Protein AF-A0A9X8YMX6-F1 (afdb_monomer_lite)

Structure (mmCIF, N/CA/C/O backbone):
data_AF-A0A9X8YMX6-F1
#
_entry.id   AF-A0A9X8YMX6-F1
#
loop_
_atom_site.group_PDB
_atom_site.id
_atom_site.type_symbol
_atom_site.label_atom_id
_atom_site.label_alt_id
_atom_site.label_comp_id
_atom_site.label_asym_id
_atom_site.label_entity_id
_atom_site.label_seq_id
_atom_site.pdbx_PDB_ins_code
_atom_site.Cartn_x
_atom_site.Cartn_y
_atom_site.Cartn_z
_atom_site.occupancy
_atom_site.B_iso_or_equiv
_atom_site.auth_seq_id
_atom_site.auth_comp_id
_atom_site.auth_asym_id
_atom_site.auth_atom_id
_atom_site.pdbx_PDB_model_num
ATOM 1 N N . ARG A 1 1 ? -16.097 0.659 13.363 1.00 64.81 1 ARG A N 1
ATOM 2 C CA . ARG A 1 1 ? -15.730 1.852 14.160 1.00 64.81 1 ARG A CA 1
ATOM 3 C C . ARG A 1 1 ? -17.014 2.533 14.576 1.00 64.81 1 ARG A C 1
ATOM 5 O O . ARG A 1 1 ? -17.952 2.504 13.783 1.00 64.81 1 ARG A O 1
ATOM 12 N N . THR A 1 2 ? -17.077 3.042 15.799 1.00 85.62 2 THR A N 1
ATOM 13 C CA . THR A 1 2 ? -18.318 3.546 16.398 1.00 85.62 2 THR A CA 1
ATOM 14 C C . THR A 1 2 ? -18.228 5.057 16.661 1.00 85.62 2 THR A C 1
ATOM 16 O O . THR A 1 2 ? -17.112 5.583 16.739 1.00 85.62 2 THR A O 1
ATOM 19 N N . PRO A 1 3 ? -19.362 5.777 16.761 1.00 89.88 3 PRO A N 1
ATOM 20 C CA . PRO A 1 3 ? -19.375 7.224 17.000 1.00 89.88 3 PRO A CA 1
ATOM 21 C C . PRO A 1 3 ? -18.610 7.657 18.257 1.00 89.88 3 PRO A C 1
ATOM 23 O O . PRO A 1 3 ? -18.071 8.759 18.308 1.00 89.88 3 PRO A O 1
ATOM 26 N N . GLU A 1 4 ? -18.493 6.781 19.252 1.00 94.31 4 GLU A N 1
ATOM 27 C CA . GLU A 1 4 ? -17.806 7.069 20.514 1.00 94.31 4 GLU A CA 1
ATOM 28 C C . GLU A 1 4 ? -16.290 7.266 20.327 1.00 94.31 4 GLU A C 1
ATOM 30 O O . GLU A 1 4 ? -15.645 7.905 21.152 1.00 94.31 4 GLU A O 1
ATOM 35 N N . GLN A 1 5 ? -15.710 6.774 19.224 1.00 93.62 5 GLN A N 1
ATOM 36 C CA . GLN A 1 5 ? -14.276 6.905 18.933 1.00 93.62 5 GLN A CA 1
ATOM 37 C C . GLN A 1 5 ? -13.904 8.254 18.289 1.00 93.62 5 GLN A C 1
ATOM 39 O O . GLN A 1 5 ? -12.715 8.537 18.121 1.00 93.62 5 GLN A O 1
ATOM 44 N N . LEU A 1 6 ? -14.890 9.079 17.906 1.00 93.00 6 LEU A N 1
ATOM 45 C CA . LEU A 1 6 ? -14.669 10.304 17.126 1.00 93.00 6 LEU A CA 1
ATOM 46 C C . LEU A 1 6 ? -13.759 11.305 17.846 1.00 93.00 6 LEU A C 1
ATOM 48 O O . LEU A 1 6 ? -12.791 11.774 17.250 1.00 93.00 6 LEU A O 1
ATOM 52 N N . GLN A 1 7 ? -14.030 11.585 19.124 1.00 93.94 7 GLN A N 1
ATOM 53 C CA . GLN A 1 7 ? -13.245 12.548 19.900 1.00 93.94 7 GLN A CA 1
ATOM 54 C C . GLN A 1 7 ? -11.793 12.077 20.056 1.00 93.94 7 GLN A C 1
ATOM 56 O O . GLN A 1 7 ? -10.868 12.804 19.708 1.00 93.94 7 GLN A O 1
ATOM 61 N N . SER A 1 8 ? -11.588 10.819 20.465 1.00 93.19 8 SER A N 1
ATOM 62 C CA . SER A 1 8 ? -10.242 10.252 20.619 1.00 93.19 8 SER A CA 1
ATOM 63 C C . SER A 1 8 ? -9.450 10.220 19.308 1.00 93.19 8 SER A C 1
ATOM 65 O O . SER A 1 8 ? -8.248 10.470 19.314 1.00 93.19 8 SER A O 1
ATOM 67 N N . ALA A 1 9 ? -10.107 9.933 18.178 1.00 92.62 9 ALA A N 1
ATOM 68 C CA . ALA A 1 9 ? -9.454 9.907 16.872 1.00 92.62 9 ALA A CA 1
ATOM 69 C C . ALA A 1 9 ? -9.049 11.315 16.410 1.00 92.62 9 ALA A C 1
ATOM 71 O O . ALA A 1 9 ? -7.961 11.485 15.860 1.00 92.62 9 ALA A O 1
ATOM 72 N N . TRP A 1 10 ? -9.902 12.316 16.654 1.00 91.50 10 TRP A N 1
ATOM 73 C CA . TRP A 1 10 ? -9.589 13.716 16.380 1.00 91.50 10 TRP A CA 1
ATOM 74 C C . TRP A 1 10 ? -8.399 14.195 17.214 1.00 91.50 10 TRP A C 1
ATOM 76 O O . TRP A 1 10 ? -7.427 14.692 16.647 1.00 91.50 10 TRP A O 1
ATOM 86 N N . ASP A 1 11 ? -8.434 13.984 18.531 1.00 92.12 11 ASP A N 1
ATOM 87 C CA . ASP A 1 11 ? -7.372 14.434 19.435 1.00 92.12 11 ASP A CA 1
ATOM 88 C C . ASP A 1 11 ? -6.024 13.793 19.081 1.00 92.12 11 ASP A C 1
ATOM 90 O O . ASP A 1 11 ? -5.012 14.491 18.985 1.00 92.12 11 ASP A O 1
ATOM 94 N N . TYR A 1 12 ? -6.020 12.485 18.793 1.00 90.31 12 TYR A N 1
ATOM 95 C CA . TYR A 1 12 ? -4.825 11.771 18.342 1.00 90.31 12 TYR A CA 1
ATOM 96 C C . TYR A 1 12 ? -4.269 12.348 17.030 1.00 90.31 12 TYR A C 1
ATOM 98 O O . TYR A 1 12 ? -3.073 12.626 16.928 1.00 90.31 12 TYR A O 1
ATOM 106 N N . ALA A 1 13 ? -5.132 12.591 16.038 1.00 90.88 13 ALA A N 1
ATOM 107 C CA . ALA A 1 13 ? -4.716 13.140 14.749 1.00 90.88 13 ALA A CA 1
ATOM 108 C C . ALA A 1 13 ? -4.149 14.568 14.862 1.00 90.88 13 ALA A C 1
ATOM 110 O O . ALA A 1 13 ? -3.183 14.902 14.175 1.00 90.88 13 ALA A O 1
ATOM 111 N N . GLN A 1 14 ? -4.712 15.408 15.739 1.00 90.12 14 GLN A N 1
ATOM 112 C CA . GLN A 1 14 ? -4.234 16.780 15.942 1.00 90.12 14 GLN A CA 1
ATOM 113 C C . GLN A 1 14 ? -2.881 16.841 16.663 1.00 90.12 14 GLN A C 1
ATOM 115 O O . GLN A 1 14 ? -2.071 17.717 16.355 1.00 90.12 14 GLN A O 1
ATOM 120 N N . GLN A 1 15 ? -2.626 15.911 17.589 1.00 87.88 15 GLN A N 1
ATOM 121 C CA . GLN A 1 15 ? -1.363 15.820 18.330 1.00 87.88 15 GLN A CA 1
ATOM 122 C C . GLN A 1 15 ? -0.235 15.200 17.493 1.00 87.88 15 GLN A C 1
ATOM 124 O O . GLN A 1 15 ? 0.911 15.630 17.602 1.00 87.88 15 GLN A O 1
ATOM 129 N N . GLY A 1 16 ? -0.552 14.211 16.649 1.00 80.12 16 GLY A N 1
ATOM 130 C CA . GLY A 1 16 ? 0.427 13.514 15.806 1.00 80.12 16 GLY A CA 1
ATOM 131 C C . GLY A 1 16 ? 0.841 14.265 14.532 1.00 80.12 16 GLY A C 1
ATOM 132 O O . GLY A 1 16 ? 1.813 13.883 13.879 1.00 80.12 16 GLY A O 1
ATOM 133 N N . GLY A 1 17 ? 0.122 15.326 14.150 1.00 75.69 17 GLY A N 1
ATOM 134 C CA . GLY A 1 17 ? 0.418 16.122 12.957 1.00 75.69 17 GLY A CA 1
ATOM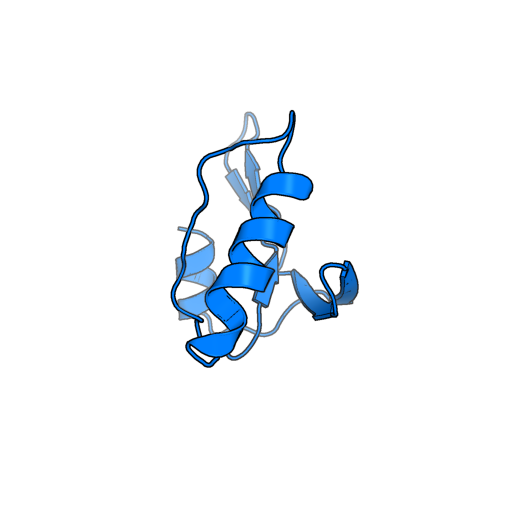 135 C C . GLY A 1 17 ? 1.656 17.016 13.108 1.00 75.69 17 GLY A C 1
ATOM 136 O O . GLY A 1 17 ? 1.922 17.571 14.175 1.00 75.69 17 GLY A O 1
ATOM 137 N N . ARG A 1 18 ? 2.404 17.228 12.012 1.00 65.12 18 ARG A N 1
ATOM 138 C CA . ARG A 1 18 ? 3.512 18.203 11.982 1.00 65.12 18 ARG A CA 1
ATOM 139 C C . ARG A 1 18 ? 3.005 19.584 12.430 1.00 65.12 18 ARG A C 1
ATOM 141 O O . ARG A 1 18 ? 2.097 20.129 11.814 1.00 65.12 18 ARG A O 1
ATOM 148 N N . ALA A 1 19 ? 3.642 20.133 13.467 1.00 66.81 19 ALA A N 1
ATOM 149 C CA . ALA A 1 19 ? 3.394 21.446 14.080 1.00 66.81 19 ALA A CA 1
ATOM 150 C C . ALA A 1 19 ? 2.106 21.629 14.917 1.00 66.81 19 ALA A C 1
ATOM 152 O O . ALA A 1 19 ? 1.906 22.734 15.406 1.00 66.81 19 ALA A O 1
ATOM 153 N N . GLY A 1 20 ? 1.3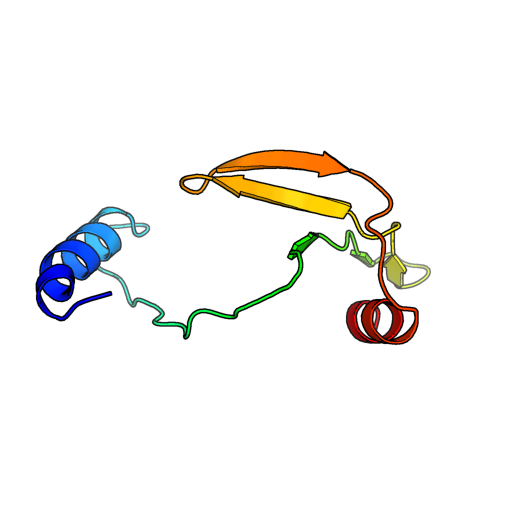12 20.576 15.166 1.00 58.12 20 GLY A N 1
ATOM 154 C CA . GLY A 1 20 ? 0.160 20.612 16.082 1.00 58.12 20 GLY A CA 1
ATOM 155 C C . GLY A 1 20 ? -0.998 21.495 15.595 1.00 58.12 20 GLY A C 1
ATOM 156 O O . GLY A 1 20 ? -0.926 22.719 15.643 1.00 58.12 20 GLY A O 1
ATOM 157 N N . GLY A 1 21 ? -2.100 20.880 15.158 1.00 65.31 21 GLY A N 1
ATOM 158 C CA . GLY A 1 21 ? -3.257 21.613 14.625 1.00 65.31 21 GLY A CA 1
ATOM 159 C C . GLY A 1 21 ? -3.278 21.650 13.097 1.00 65.31 21 GLY A C 1
ATOM 160 O O . GLY A 1 21 ? -2.845 22.619 12.476 1.00 65.31 21 GLY A O 1
ATOM 161 N N . GLY A 1 22 ? -3.782 20.586 12.473 1.00 78.81 22 GLY A N 1
ATOM 162 C CA . GLY A 1 22 ? -3.734 20.400 11.025 1.00 78.81 22 GLY A CA 1
ATOM 163 C C . GLY A 1 22 ? -5.020 19.828 10.437 1.00 78.81 22 GLY A C 1
ATOM 164 O O . GLY A 1 22 ? -5.863 19.252 11.124 1.00 78.81 22 GLY A O 1
ATOM 165 N N . ARG A 1 23 ? -5.167 19.977 9.117 1.00 89.00 23 ARG A N 1
ATOM 166 C CA . ARG A 1 23 ? -6.214 19.283 8.356 1.00 89.00 23 ARG A CA 1
ATOM 167 C C . ARG A 1 23 ? -5.985 17.773 8.428 1.00 89.00 23 ARG A C 1
ATOM 169 O O . ARG A 1 23 ? -4.843 17.322 8.390 1.00 89.00 23 ARG A O 1
ATOM 176 N N . VAL A 1 24 ? -7.075 17.016 8.475 1.00 91.94 24 VAL A N 1
ATOM 177 C CA . VAL A 1 24 ? -7.068 15.548 8.460 1.00 91.94 24 VAL A CA 1
ATOM 178 C C . VAL A 1 24 ? -7.693 15.030 7.169 1.00 91.94 24 VAL A C 1
ATOM 180 O O . VAL A 1 24 ? -8.493 15.725 6.541 1.00 91.94 24 VAL A O 1
ATOM 183 N N . ILE A 1 25 ? -7.343 13.802 6.794 1.00 93.38 25 ILE A N 1
ATOM 184 C CA . ILE A 1 25 ? -8.001 13.051 5.723 1.00 93.38 25 ILE A CA 1
ATOM 185 C C . ILE A 1 25 ? -8.824 11.941 6.384 1.00 93.38 25 ILE A C 1
ATOM 187 O O . ILE A 1 25 ? -8.358 11.291 7.319 1.00 93.38 25 ILE A O 1
ATOM 191 N N . VAL A 1 26 ? -10.059 11.748 5.918 1.00 94.12 26 VAL A N 1
ATOM 192 C CA . VAL A 1 26 ? -10.933 10.649 6.344 1.00 94.12 26 VAL A CA 1
ATOM 193 C C . VAL A 1 26 ? -11.188 9.760 5.136 1.00 94.12 26 VAL A C 1
ATOM 195 O O . VAL A 1 26 ? -11.847 10.178 4.186 1.00 94.12 26 VAL A O 1
ATOM 198 N N . GLU A 1 27 ? -10.663 8.540 5.175 1.00 95.31 27 GLU A N 1
ATOM 199 C CA . GLU A 1 27 ? -10.769 7.570 4.084 1.00 95.31 27 GLU A CA 1
ATOM 200 C C . GLU A 1 27 ? -11.709 6.422 4.458 1.00 95.31 27 GLU A C 1
ATOM 202 O O . GLU A 1 27 ? -11.803 6.008 5.619 1.00 95.31 27 GLU A O 1
ATOM 207 N N . GLY A 1 28 ? -12.410 5.888 3.457 1.00 94.31 28 GLY A N 1
ATOM 208 C CA . GLY A 1 28 ? -13.138 4.635 3.611 1.00 94.31 28 GLY A CA 1
ATOM 209 C C . GLY A 1 28 ? -12.158 3.469 3.729 1.00 94.31 28 GLY A C 1
ATOM 210 O O . GLY A 1 28 ? -11.185 3.396 2.985 1.00 94.31 28 GLY A O 1
ATOM 211 N N . LEU A 1 29 ? -12.424 2.532 4.641 1.00 93.06 29 LEU A N 1
ATOM 212 C CA . LEU A 1 29 ? -11.604 1.330 4.760 1.00 93.06 29 LEU A CA 1
ATOM 213 C C . LEU A 1 29 ? -11.759 0.468 3.499 1.00 93.06 29 LEU A C 1
ATOM 215 O O . LEU A 1 29 ? -12.829 -0.098 3.259 1.00 93.06 29 LEU A O 1
ATOM 219 N N . VAL A 1 30 ? -10.685 0.336 2.725 1.00 95.12 30 VAL A N 1
ATOM 220 C CA . VAL A 1 30 ? -10.627 -0.593 1.595 1.00 95.12 30 VAL A CA 1
ATOM 221 C C . VAL A 1 30 ? -10.443 -2.007 2.135 1.00 95.12 30 VAL A C 1
ATOM 223 O O . VAL A 1 30 ? -9.514 -2.277 2.892 1.00 95.12 30 VAL A O 1
ATOM 226 N N . ARG A 1 31 ? -11.331 -2.927 1.749 1.00 96.31 31 ARG A N 1
ATOM 227 C CA . ARG A 1 31 ? -11.127 -4.363 1.972 1.00 96.31 31 ARG A CA 1
ATOM 228 C C . ARG A 1 31 ? -10.335 -4.909 0.792 1.00 96.31 31 ARG A C 1
ATOM 230 O O . ARG A 1 31 ? -10.874 -4.974 -0.309 1.00 96.31 31 ARG A O 1
ATOM 237 N N . PHE A 1 32 ? -9.077 -5.250 1.023 1.00 95.25 32 PHE A N 1
ATOM 238 C CA . PHE A 1 32 ? -8.163 -5.771 0.011 1.00 95.25 32 PHE A CA 1
ATOM 239 C C . PHE A 1 32 ? -7.699 -7.186 0.369 1.00 95.25 32 PHE A C 1
ATOM 241 O O . PHE A 1 32 ? -7.724 -7.571 1.537 1.00 95.25 32 PHE A O 1
ATOM 248 N N . ASP A 1 33 ? -7.262 -7.944 -0.639 1.00 97.44 33 ASP A N 1
ATOM 249 C CA . ASP A 1 33 ? -6.713 -9.294 -0.452 1.00 97.44 33 ASP A CA 1
ATOM 250 C C . ASP A 1 33 ? -5.275 -9.253 0.093 1.00 97.44 33 ASP A C 1
ATOM 252 O O . ASP A 1 33 ? -4.881 -10.083 0.908 1.00 97.44 33 ASP A O 1
ATOM 256 N N . PHE A 1 34 ? -4.489 -8.278 -0.369 1.00 96.56 34 PHE A N 1
ATOM 257 C CA . PHE A 1 34 ? -3.138 -7.956 0.087 1.00 96.56 34 PHE A CA 1
ATOM 258 C C . PHE A 1 34 ? -2.786 -6.521 -0.333 1.00 96.56 34 PHE A C 1
ATOM 260 O O . PHE A 1 34 ? -3.427 -5.945 -1.215 1.00 96.56 34 PHE A O 1
ATOM 267 N N . GLU A 1 35 ? -1.754 -5.958 0.281 1.00 97.44 35 GLU A N 1
ATOM 268 C CA . GLU A 1 35 ? -1.164 -4.671 -0.089 1.00 97.44 35 GLU A CA 1
ATOM 269 C C . GLU A 1 35 ? 0.243 -4.884 -0.660 1.00 97.44 35 GLU A C 1
ATOM 271 O O . GLU A 1 35 ? 0.924 -5.860 -0.328 1.00 97.44 35 GLU A O 1
ATOM 276 N N . ILE A 1 36 ? 0.654 -3.992 -1.562 1.00 98.00 36 ILE A N 1
ATOM 277 C CA . ILE A 1 36 ? 1.984 -4.023 -2.168 1.00 98.00 36 ILE A CA 1
ATOM 278 C C . ILE A 1 36 ? 2.646 -2.656 -2.115 1.00 98.00 36 ILE A C 1
ATOM 280 O O . ILE A 1 36 ? 1.988 -1.620 -2.184 1.00 98.00 36 ILE A O 1
ATOM 284 N N . THR A 1 37 ? 3.971 -2.684 -2.148 1.00 98.38 37 THR A N 1
ATOM 285 C CA . THR A 1 37 ? 4.797 -1.577 -2.607 1.00 98.38 37 THR A CA 1
ATOM 286 C C . THR A 1 37 ? 5.352 -1.934 -3.983 1.00 98.38 37 THR A C 1
ATOM 288 O O . THR A 1 37 ? 6.077 -2.918 -4.142 1.00 98.38 37 THR A O 1
ATOM 291 N N . LEU A 1 38 ? 5.013 -1.135 -4.995 1.00 98.50 38 LEU A N 1
ATOM 292 C CA . LEU A 1 38 ? 5.622 -1.232 -6.318 1.00 98.50 38 LEU A CA 1
ATOM 293 C C . LEU A 1 38 ? 6.758 -0.212 -6.403 1.00 98.50 38 LEU A C 1
ATOM 295 O O . LEU A 1 38 ? 6.517 0.989 -6.516 1.00 98.50 38 LEU A O 1
ATOM 299 N N . LEU A 1 39 ? 7.999 -0.690 -6.298 1.00 98.44 39 LEU A N 1
ATOM 300 C CA . LEU A 1 39 ? 9.167 0.169 -6.466 1.00 98.44 39 LEU A CA 1
ATOM 301 C C . LEU A 1 39 ? 9.305 0.545 -7.943 1.00 98.44 39 LEU A C 1
ATOM 303 O O . LEU A 1 39 ? 9.634 -0.297 -8.783 1.00 98.44 39 LEU A O 1
ATOM 307 N N . THR A 1 40 ? 9.046 1.818 -8.224 1.00 98.50 40 THR A N 1
ATOM 308 C CA . THR A 1 40 ? 9.013 2.396 -9.568 1.00 98.50 40 THR A CA 1
ATOM 309 C C . THR A 1 40 ? 10.158 3.387 -9.718 1.00 98.50 40 THR A C 1
ATOM 311 O O . THR A 1 40 ? 10.240 4.370 -8.979 1.00 98.50 40 THR A O 1
ATOM 314 N N . ILE A 1 41 ? 11.051 3.136 -10.672 1.00 98.38 41 ILE A N 1
ATOM 315 C CA . ILE A 1 41 ? 12.206 3.984 -10.964 1.00 98.38 41 ILE A CA 1
ATOM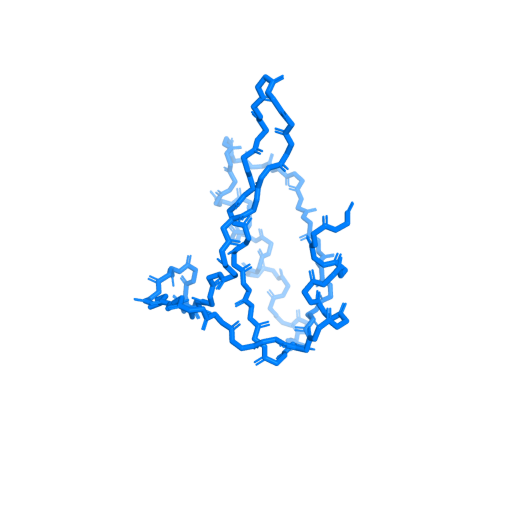 316 C C . ILE A 1 41 ? 11.885 4.849 -12.179 1.00 98.38 41 ILE A C 1
ATOM 318 O O . ILE A 1 41 ? 11.630 4.324 -13.255 1.00 98.38 41 ILE A O 1
ATOM 322 N N . SER A 1 42 ? 11.952 6.172 -12.021 1.00 98.31 42 SER A N 1
ATOM 323 C CA . SER A 1 42 ? 11.968 7.120 -13.140 1.00 98.31 42 SER A CA 1
ATOM 324 C C . SER A 1 42 ? 13.414 7.510 -13.438 1.00 98.31 42 SER A C 1
ATOM 326 O O . SER A 1 42 ? 14.039 8.214 -12.644 1.00 98.31 42 SER A O 1
ATOM 328 N N . ALA A 1 43 ? 13.944 7.061 -14.572 1.00 98.38 43 ALA A N 1
ATOM 329 C CA . ALA A 1 43 ? 15.320 7.285 -15.001 1.00 98.38 43 ALA A CA 1
ATOM 330 C C . ALA A 1 43 ? 15.381 7.956 -16.385 1.00 98.38 43 ALA A C 1
ATOM 332 O O . ALA A 1 43 ? 14.365 8.162 -17.048 1.00 98.38 43 ALA A O 1
ATOM 333 N N . VAL A 1 44 ? 16.591 8.332 -16.816 1.00 98.31 44 VAL A N 1
ATOM 334 C CA . VAL A 1 44 ? 16.818 9.005 -18.111 1.00 98.31 44 VAL A CA 1
ATOM 335 C C . VAL A 1 44 ? 16.396 8.146 -19.309 1.00 98.31 44 VAL A C 1
ATOM 337 O O . VAL A 1 44 ? 16.073 8.679 -20.366 1.00 98.31 44 VAL A O 1
ATOM 340 N N . ASP A 1 45 ? 16.381 6.827 -19.141 1.00 98.25 45 ASP A N 1
ATOM 341 C CA . ASP A 1 45 ? 16.022 5.834 -20.150 1.00 98.25 45 ASP A CA 1
ATOM 342 C C . ASP A 1 45 ? 14.574 5.326 -20.023 1.00 98.25 45 ASP A C 1
ATOM 344 O O . ASP A 1 45 ? 14.167 4.452 -20.787 1.00 98.25 45 ASP A O 1
ATOM 348 N N . GLY A 1 46 ? 13.779 5.886 -19.106 1.00 98.06 46 GLY A N 1
ATOM 349 C CA . GLY A 1 46 ? 12.358 5.579 -18.963 1.00 98.06 46 GLY A CA 1
ATOM 350 C C . GLY A 1 46 ? 11.939 5.203 -17.545 1.00 98.06 46 GLY A C 1
ATOM 351 O O . GLY A 1 46 ? 12.640 5.464 -16.566 1.00 98.06 46 GLY A O 1
ATOM 352 N N . VAL A 1 47 ? 10.743 4.618 -17.447 1.00 98.25 47 VAL A N 1
ATOM 353 C CA . VAL A 1 47 ? 10.169 4.126 -16.190 1.00 98.25 47 VAL A CA 1
ATOM 354 C C . VAL A 1 47 ? 10.369 2.618 -16.098 1.00 98.25 47 VAL A C 1
ATOM 356 O O . VAL A 1 47 ? 9.988 1.883 -17.007 1.00 98.25 47 VAL A O 1
ATOM 359 N N . HIS A 1 48 ? 10.934 2.166 -14.983 1.00 98.19 48 HIS A N 1
ATOM 360 C CA . HIS A 1 48 ? 11.205 0.759 -14.701 1.00 98.19 48 HIS A CA 1
ATOM 361 C C . HIS A 1 48 ? 10.486 0.325 -13.428 1.00 98.19 48 HIS A C 1
ATOM 363 O O . HIS A 1 48 ? 10.345 1.107 -12.488 1.00 98.19 48 HIS A O 1
ATOM 369 N N . PHE A 1 49 ? 10.081 -0.939 -13.374 1.00 98.38 49 PHE A N 1
ATOM 370 C CA . PHE A 1 49 ? 9.383 -1.513 -12.229 1.00 98.38 49 PHE A CA 1
ATOM 371 C C . PHE A 1 49 ? 10.145 -2.727 -11.708 1.00 98.38 49 PHE A C 1
ATOM 373 O O . PHE A 1 49 ? 10.491 -3.621 -12.481 1.00 98.38 49 PHE A O 1
ATOM 380 N N . CYS A 1 50 ? 10.362 -2.791 -10.395 1.00 98.31 50 CYS A N 1
ATOM 381 C CA . CYS A 1 50 ? 10.702 -4.060 -9.754 1.00 98.31 50 CYS A CA 1
ATOM 382 C C . CYS A 1 50 ? 9.485 -5.003 -9.752 1.00 98.31 50 CYS A C 1
ATOM 384 O O . CYS A 1 50 ? 8.345 -4.581 -9.966 1.00 98.31 50 CYS A O 1
ATOM 386 N N . GLU A 1 51 ? 9.705 -6.283 -9.439 1.00 98.31 51 GLU A N 1
ATOM 387 C CA . GLU A 1 51 ? 8.595 -7.175 -9.092 1.00 98.31 51 GLU A CA 1
ATOM 388 C C . GLU A 1 51 ? 7.829 -6.626 -7.870 1.00 98.31 51 GLU A C 1
ATOM 390 O O . GLU A 1 51 ? 8.450 -6.032 -6.981 1.00 98.31 51 GLU A O 1
ATOM 395 N N . PRO A 1 52 ? 6.499 -6.805 -7.789 1.00 98.50 52 PRO A N 1
ATOM 396 C CA . PRO A 1 52 ? 5.702 -6.258 -6.695 1.00 98.50 52 PRO A CA 1
ATOM 397 C C . PRO A 1 52 ? 6.152 -6.838 -5.351 1.00 98.50 52 PRO A C 1
ATOM 399 O O . PRO A 1 52 ? 6.317 -8.053 -5.213 1.00 98.50 52 PRO A O 1
ATOM 402 N N . ILE A 1 53 ? 6.319 -5.970 -4.355 1.00 98.62 53 ILE A N 1
ATOM 403 C CA . ILE A 1 53 ? 6.719 -6.359 -3.003 1.00 98.62 53 ILE A CA 1
ATOM 404 C C . ILE A 1 53 ? 5.467 -6.387 -2.1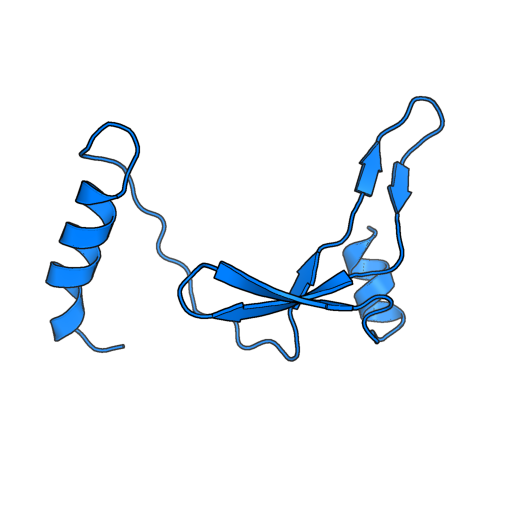38 1.00 98.62 53 ILE A C 1
ATOM 406 O O . ILE A 1 53 ? 4.863 -5.344 -1.897 1.00 98.62 53 ILE A O 1
ATOM 410 N N . GLY A 1 54 ? 5.067 -7.570 -1.684 1.00 98.44 54 GLY A N 1
ATOM 411 C CA . GLY A 1 54 ? 3.988 -7.705 -0.706 1.00 98.44 54 GLY A CA 1
ATOM 412 C C . GLY A 1 54 ? 4.497 -7.323 0.675 1.00 98.44 54 GLY A C 1
ATOM 413 O O . GLY A 1 54 ? 5.686 -7.500 0.950 1.00 98.44 54 GLY A O 1
ATOM 414 N N . HIS A 1 55 ? 3.628 -6.796 1.535 1.00 98.19 55 HIS A N 1
ATOM 415 C CA . HIS A 1 55 ? 3.989 -6.536 2.924 1.00 98.19 55 HIS A CA 1
ATOM 416 C C . HIS A 1 55 ? 2.821 -6.675 3.895 1.00 98.19 55 HIS A C 1
ATOM 418 O O . HIS A 1 55 ? 1.655 -6.614 3.513 1.00 98.19 55 HIS A O 1
ATOM 424 N N . ARG A 1 56 ? 3.164 -6.844 5.174 1.00 97.19 56 ARG A N 1
ATOM 425 C CA . ARG A 1 56 ? 2.219 -6.858 6.292 1.00 97.19 56 ARG A CA 1
ATOM 426 C C . ARG A 1 56 ? 2.482 -5.681 7.227 1.00 97.19 56 ARG A C 1
ATOM 428 O O . ARG A 1 56 ? 3.570 -5.585 7.798 1.00 97.19 56 ARG A O 1
ATOM 435 N N . GLN A 1 57 ? 1.475 -4.829 7.397 1.00 95.31 57 GLN A N 1
ATOM 436 C CA . GLN A 1 57 ? 1.468 -3.735 8.369 1.00 95.31 57 GLN A CA 1
ATOM 437 C C . GLN A 1 57 ? 0.771 -4.158 9.669 1.00 95.31 57 GLN A C 1
ATOM 439 O O . GLN A 1 57 ? -0.257 -4.836 9.645 1.00 95.31 57 GLN A O 1
ATOM 444 N N . GLU A 1 58 ? 1.304 -3.732 10.811 1.00 94.94 58 GLU A N 1
ATOM 445 C CA . GLU A 1 58 ? 0.666 -3.901 12.121 1.00 94.94 58 GLU A CA 1
ATOM 446 C C . GLU A 1 58 ? 1.029 -2.716 13.021 1.00 94.94 58 GLU A C 1
ATOM 448 O O . GLU A 1 58 ? 2.207 -2.398 13.186 1.00 94.94 58 GLU A O 1
ATOM 453 N N . ASP A 1 59 ? 0.014 -2.060 13.588 1.00 90.50 59 ASP A N 1
ATOM 454 C CA . ASP A 1 59 ? 0.138 -0.868 14.444 1.00 90.50 59 ASP A CA 1
ATOM 455 C C . ASP A 1 59 ? 0.918 0.307 13.827 1.00 90.50 59 ASP A C 1
ATOM 457 O O . ASP A 1 59 ? 1.562 1.083 14.523 1.00 90.50 59 ASP A O 1
ATOM 461 N N . GLY A 1 60 ? 0.826 0.466 12.504 1.00 86.81 60 GLY A N 1
ATOM 462 C CA . GLY A 1 60 ? 1.488 1.551 11.770 1.00 86.81 60 GLY A CA 1
ATOM 463 C C . GLY A 1 60 ? 2.927 1.247 11.353 1.00 86.81 60 GLY A C 1
ATOM 464 O O . GLY A 1 60 ? 3.517 2.063 10.649 1.00 86.81 60 GLY A O 1
ATOM 465 N N . ASP A 1 61 ? 3.447 0.073 11.718 1.00 88.62 61 ASP A N 1
ATOM 466 C CA . ASP A 1 61 ? 4.785 -0.377 11.353 1.00 88.62 61 ASP A CA 1
ATOM 467 C C . ASP A 1 61 ? 4.761 -1.599 10.435 1.00 88.62 61 ASP A C 1
ATOM 469 O O . ASP A 1 61 ? 3.994 -2.557 10.614 1.00 88.62 61 ASP A O 1
ATOM 473 N N . TYR A 1 62 ? 5.697 -1.581 9.489 1.00 87.81 62 TYR A N 1
ATOM 474 C CA . TYR A 1 62 ? 5.975 -2.698 8.605 1.00 87.81 62 TYR A CA 1
ATOM 475 C C . TYR A 1 62 ? 6.585 -3.854 9.404 1.00 87.81 62 TYR A C 1
ATOM 477 O O . TYR A 1 62 ? 7.508 -3.656 10.198 1.00 87.81 62 TYR A O 1
ATOM 485 N N . ARG A 1 63 ? 6.099 -5.076 9.164 1.00 94.62 63 ARG A N 1
ATOM 486 C CA . ARG A 1 63 ? 6.596 -6.283 9.840 1.00 94.62 63 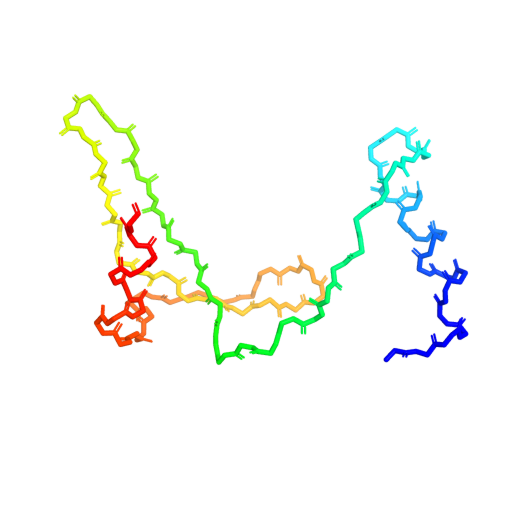ARG A CA 1
ATOM 487 C C . ARG A 1 63 ? 7.415 -7.174 8.916 1.00 94.62 63 ARG A C 1
ATOM 489 O O . ARG A 1 63 ? 8.531 -7.552 9.259 1.00 94.62 63 ARG A O 1
ATOM 496 N N . GLU A 1 64 ? 6.869 -7.505 7.752 1.00 96.75 64 GLU A N 1
ATOM 497 C CA . GLU A 1 64 ? 7.437 -8.486 6.820 1.00 96.75 64 GLU A CA 1
ATOM 498 C C . GLU A 1 64 ? 7.130 -8.096 5.374 1.00 96.75 64 GLU A C 1
ATOM 500 O O . GLU A 1 64 ? 6.045 -7.579 5.099 1.00 96.75 64 GLU A O 1
ATOM 505 N N . SER A 1 65 ? 8.072 -8.362 4.463 1.00 98.06 65 SER A N 1
ATOM 506 C CA . SER A 1 65 ? 7.953 -8.181 3.015 1.00 98.06 65 SER A CA 1
ATOM 507 C C . SER A 1 65 ? 8.502 -9.393 2.298 1.00 98.06 65 SER A C 1
ATOM 509 O O . SER A 1 65 ? 9.381 -10.100 2.796 1.00 98.06 65 SER A O 1
ATOM 511 N N . TRP A 1 66 ? 7.974 -9.617 1.106 1.00 98.38 66 TRP A N 1
ATOM 512 C CA . TRP A 1 66 ? 8.404 -10.690 0.231 1.00 98.38 66 TRP A CA 1
ATOM 513 C C . TRP A 1 66 ? 8.263 -10.260 -1.225 1.00 98.38 66 TRP A C 1
ATOM 515 O O . TRP A 1 66 ? 7.422 -9.430 -1.579 1.00 98.38 66 TRP A O 1
ATOM 525 N N . GLN A 1 67 ? 9.097 -10.850 -2.077 1.00 98.50 67 GLN A N 1
ATOM 526 C CA . GLN A 1 67 ? 9.127 -10.580 -3.506 1.00 98.50 67 GLN A CA 1
ATOM 527 C C . GLN A 1 67 ? 9.364 -11.899 -4.266 1.00 98.50 67 GLN A C 1
ATOM 529 O O . GLN A 1 67 ? 10.272 -12.643 -3.886 1.00 98.50 67 GLN A O 1
ATOM 534 N N . PRO A 1 68 ? 8.560 -12.217 -5.301 1.00 97.81 68 PRO A N 1
ATOM 535 C CA . PRO A 1 68 ? 7.398 -11.460 -5.777 1.00 97.81 68 PRO A CA 1
ATOM 536 C C . PRO A 1 68 ? 6.126 -11.702 -4.942 1.00 97.81 68 PRO A C 1
ATOM 538 O O . PRO A 1 68 ? 5.825 -12.829 -4.539 1.00 97.81 68 PRO A O 1
ATOM 541 N N . GLN A 1 69 ? 5.302 -10.665 -4.767 1.00 98.44 69 GLN A N 1
ATOM 542 C CA . GLN A 1 69 ? 3.890 -10.843 -4.417 1.00 98.44 69 GLN A CA 1
ATOM 543 C C . GLN A 1 69 ? 3.147 -11.453 -5.605 1.00 98.44 69 GLN A C 1
ATOM 545 O O . GLN A 1 69 ? 3.177 -10.934 -6.722 1.00 98.44 69 GLN A O 1
ATOM 550 N N . ARG A 1 70 ? 2.406 -12.534 -5.359 1.00 98.25 70 ARG A N 1
ATOM 551 C CA . ARG A 1 70 ? 1.558 -13.136 -6.391 1.00 98.25 70 ARG A CA 1
ATOM 552 C C . ARG A 1 70 ? 0.387 -12.211 -6.712 1.00 98.25 70 ARG A C 1
ATOM 554 O O . ARG A 1 70 ? -0.391 -11.854 -5.832 1.00 98.25 70 ARG A O 1
ATOM 561 N N . MET A 1 71 ? 0.246 -11.869 -7.987 1.00 98.06 71 MET A N 1
ATOM 562 C CA . MET A 1 71 ? -0.832 -11.032 -8.510 1.00 98.06 71 MET A CA 1
ATOM 563 C C . MET A 1 71 ? -1.390 -11.645 -9.791 1.00 98.06 71 MET A C 1
ATOM 565 O O . MET A 1 71 ? -0.686 -12.356 -10.509 1.00 98.06 71 MET A O 1
ATOM 569 N N . SER A 1 72 ? -2.650 -11.344 -10.110 1.00 98.25 72 SER A N 1
ATOM 570 C CA . SER A 1 72 ? -3.150 -11.601 -11.460 1.00 98.25 72 SER A CA 1
ATOM 571 C C . SER A 1 72 ? -2.440 -10.681 -12.456 1.00 98.25 72 SER A C 1
ATOM 573 O O . SER A 1 72 ? -2.090 -9.546 -12.123 1.00 98.25 72 SER A O 1
ATOM 575 N N . ALA A 1 73 ? -2.274 -11.137 -13.700 1.00 97.81 73 ALA A N 1
ATOM 576 C CA . ALA A 1 73 ? -1.676 -10.318 -14.756 1.00 97.81 73 ALA A CA 1
ATOM 577 C C . ALA A 1 73 ? -2.425 -8.984 -14.945 1.00 97.81 73 ALA A C 1
ATOM 579 O O . ALA A 1 73 ? -1.807 -7.944 -15.153 1.00 97.81 73 ALA A O 1
ATOM 580 N N . THR A 1 74 ? -3.755 -8.991 -14.795 1.00 98.31 74 THR A N 1
ATOM 581 C CA . THR A 1 74 ? -4.585 -7.780 -14.856 1.00 98.31 74 THR A CA 1
ATOM 582 C C . THR A 1 74 ? -4.290 -6.808 -13.716 1.00 98.31 74 THR A C 1
ATOM 584 O O . THR A 1 74 ? -4.210 -5.607 -13.958 1.00 98.31 74 THR A O 1
ATOM 587 N N . ALA A 1 75 ? -4.137 -7.294 -12.480 1.00 97.69 75 ALA A N 1
ATOM 588 C CA . ALA A 1 75 ? -3.823 -6.432 -11.343 1.00 97.69 75 ALA A CA 1
ATOM 589 C C . ALA A 1 75 ? -2.412 -5.842 -11.466 1.00 97.69 75 ALA A C 1
ATOM 591 O O . ALA A 1 75 ? -2.240 -4.646 -11.248 1.00 97.69 75 ALA A O 1
ATOM 592 N N . LEU A 1 76 ? -1.432 -6.653 -11.881 1.00 97.81 76 LEU A N 1
ATOM 593 C CA . LEU A 1 76 ? -0.062 -6.190 -12.105 1.00 97.81 76 LEU A CA 1
ATOM 594 C C . LEU A 1 76 ? 0.000 -5.131 -13.214 1.00 97.81 76 LEU A C 1
ATOM 596 O O . LEU A 1 76 ? 0.573 -4.067 -13.010 1.00 97.81 76 LEU A O 1
ATOM 600 N N . SER A 1 77 ? -0.662 -5.379 -14.348 1.00 97.75 77 SER A N 1
ATOM 601 C CA . SER A 1 77 ? -0.719 -4.418 -15.455 1.00 97.75 77 SER A CA 1
ATOM 602 C C . SER A 1 77 ? -1.368 -3.094 -15.045 1.00 97.75 77 SER A C 1
ATOM 604 O O . SER A 1 77 ? -0.893 -2.045 -15.458 1.00 97.75 77 SER A O 1
ATOM 606 N N . ARG A 1 78 ? -2.418 -3.119 -14.213 1.00 97.44 78 ARG A N 1
ATOM 607 C CA . ARG A 1 78 ? -3.047 -1.894 -13.689 1.00 97.44 78 ARG A CA 1
ATOM 608 C C . ARG A 1 78 ? -2.172 -1.151 -12.683 1.00 97.44 78 ARG A C 1
ATOM 610 O O . ARG A 1 78 ? -2.310 0.057 -12.572 1.00 97.44 78 ARG A O 1
ATOM 617 N N . ALA A 1 79 ? -1.320 -1.859 -11.944 1.00 96.44 79 ALA A N 1
ATOM 618 C CA . ALA A 1 79 ? -0.399 -1.245 -10.992 1.00 96.44 79 ALA A CA 1
ATOM 619 C C . ALA A 1 79 ? 0.799 -0.561 -11.681 1.00 96.44 79 ALA A C 1
ATOM 621 O O . ALA A 1 79 ? 1.376 0.354 -11.105 1.00 96.44 79 ALA A O 1
ATOM 622 N N . GLN A 1 80 ? 1.165 -1.005 -12.889 1.00 96.50 80 GLN A N 1
ATOM 623 C CA . GLN A 1 80 ? 2.282 -0.480 -13.691 1.00 96.50 80 GLN A CA 1
ATOM 624 C C . GLN A 1 80 ? 1.865 0.555 -14.754 1.00 96.50 80 GLN A C 1
ATOM 626 O O . GLN A 1 80 ? 2.727 1.056 -15.475 1.00 96.50 80 GLN A O 1
ATOM 631 N N . ALA A 1 81 ? 0.563 0.817 -14.902 1.00 87.19 81 ALA A N 1
ATOM 632 C CA . ALA A 1 81 ? 0.018 1.769 -15.873 1.00 87.19 81 ALA A CA 1
ATOM 633 C C . ALA A 1 81 ? 0.149 3.216 -15.382 1.00 87.19 81 ALA A C 1
ATOM 635 O O . ALA A 1 81 ? 0.471 4.079 -16.229 1.00 87.19 81 ALA A O 1
#

pLDDT: mean 92.78, std 8.78, range [58.12, 98.62]

Foldseek 3Di:
DDPVCVVVVVVVVQVPDVPGGDDDDDDDDDDDPFDWDWDWDQDPVGIDTDATKTWDDDPNDTDDIDPRDDDDPVVVVVVRD

InterPro domains:
  IPR003135 ATP-grasp fold, ATP-dependent carboxylate-amine ligase-type [PF02222] (2-80)
  IPR013815 ATP-grasp fold, subdomain 1 [G3DSA:3.30.1490.20] (1-23)

Radius of gyration: 17.55 Å; chains: 1; bounding box: 36×35×41 Å

S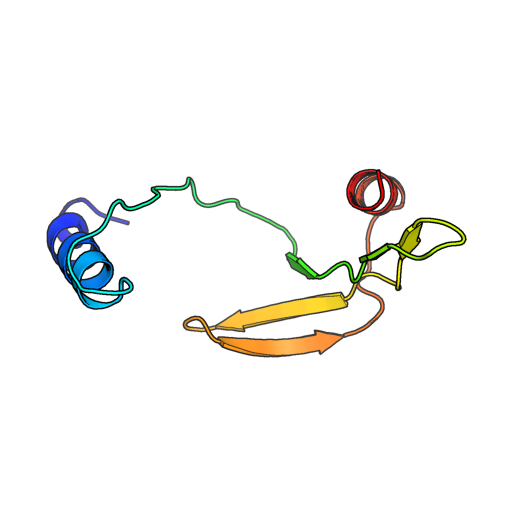econdary structure (DSSP, 8-state):
--GGGHHHHHHHHHHHSTTSS-----------S-EEE--EEEETTEEEEPPPEEEEEETTEEEEEESSPP--HHHHHHH--

Sequence (81 aa):
RTPEQLQSAWDYAQQGGRAGGGRVIVEGLVRFDFEITLLTISAVDGVHFCEPIGHRQEDGDYRESWQPQRMSATALSRAQA

Organism: Serratia marcescens (NCBI:txid615)